Protein AF-A0A931LPX0-F1 (afdb_monomer_lite)

pLDDT: mean 89.07, std 11.36, range [46.06, 96.75]

Secondary structure (DSSP, 8-state):
---------HHHHHHHHHHHHH--S-HHHHHHHHHHHHHHTT--HHHHHHHHT----

Structure (mmCIF, N/CA/C/O backbone):
data_AF-A0A931LPX0-F1
#
_entry.id   AF-A0A931LPX0-F1
#
loop_
_atom_site.group_PDB
_atom_site.id
_ato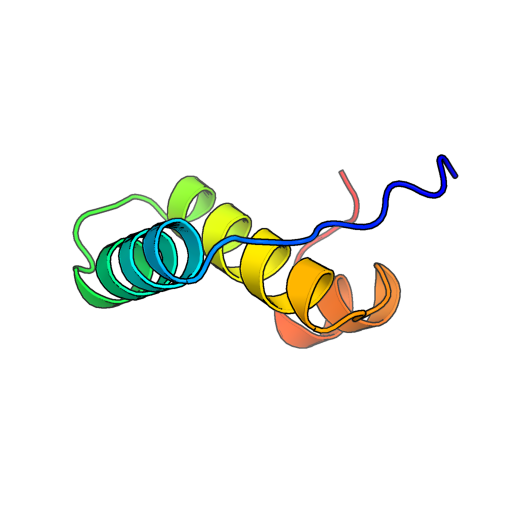m_site.type_symbol
_atom_site.label_atom_id
_atom_site.label_alt_id
_atom_site.label_comp_id
_atom_site.label_asym_id
_atom_site.label_entity_id
_atom_site.label_seq_id
_atom_site.pdbx_PDB_ins_code
_atom_site.Cartn_x
_atom_site.Cartn_y
_atom_site.Cartn_z
_atom_site.occupancy
_atom_site.B_iso_or_equiv
_atom_site.auth_seq_id
_atom_site.auth_comp_id
_atom_site.auth_asym_id
_atom_site.auth_atom_id
_atom_site.pdbx_PDB_model_num
ATOM 1 N N . MET A 1 1 ? 8.431 19.036 -1.749 1.00 49.31 1 MET A N 1
ATOM 2 C CA . MET A 1 1 ? 8.141 17.585 -1.655 1.00 49.31 1 MET A CA 1
ATOM 3 C C . MET A 1 1 ? 9.150 16.826 -2.507 1.00 49.31 1 MET A C 1
ATOM 5 O O . MET A 1 1 ? 9.261 17.114 -3.694 1.00 49.31 1 MET A O 1
ATOM 9 N N . ARG A 1 2 ? 9.958 15.933 -1.916 1.00 46.06 2 ARG A N 1
ATOM 10 C CA . ARG A 1 2 ? 10.962 15.167 -2.675 1.00 46.06 2 ARG A CA 1
ATOM 11 C C . ARG A 1 2 ? 10.246 14.178 -3.600 1.00 46.06 2 ARG A C 1
ATOM 13 O O . ARG A 1 2 ? 9.476 13.347 -3.137 1.00 46.06 2 ARG A O 1
ATOM 20 N N . LYS A 1 3 ? 10.529 14.261 -4.898 1.00 57.38 3 LYS A N 1
ATOM 21 C CA . LYS A 1 3 ? 9.899 13.487 -5.978 1.00 57.38 3 LYS A CA 1
ATOM 22 C C . LYS A 1 3 ? 10.459 12.052 -6.034 1.00 57.38 3 LYS A C 1
ATOM 24 O O . LYS A 1 3 ? 11.026 11.646 -7.042 1.00 57.38 3 LYS A O 1
ATOM 29 N N . HIS A 1 4 ? 10.369 11.294 -4.941 1.00 65.25 4 HIS A N 1
ATOM 30 C CA . HIS A 1 4 ? 10.820 9.899 -4.935 1.00 65.25 4 HIS A CA 1
ATOM 31 C C . HIS A 1 4 ? 9.759 9.017 -5.587 1.00 65.25 4 HIS A C 1
ATOM 33 O O . HIS A 1 4 ? 8.656 8.861 -5.071 1.00 65.25 4 HIS A O 1
ATOM 39 N N . ARG A 1 5 ? 10.098 8.443 -6.745 1.00 77.50 5 ARG A N 1
ATOM 40 C CA . ARG A 1 5 ? 9.268 7.427 -7.394 1.00 77.50 5 ARG A CA 1
ATOM 41 C C . ARG A 1 5 ? 9.560 6.081 -6.750 1.00 77.50 5 ARG A C 1
ATOM 43 O O . ARG A 1 5 ? 10.679 5.586 -6.838 1.00 77.50 5 ARG A O 1
ATOM 50 N N . VAL A 1 6 ? 8.549 5.495 -6.121 1.00 85.31 6 VAL A N 1
ATOM 51 C CA . VAL A 1 6 ? 8.627 4.120 -5.627 1.00 85.31 6 VAL A CA 1
ATOM 52 C C . VAL A 1 6 ? 8.428 3.185 -6.817 1.00 85.31 6 VAL A C 1
ATOM 54 O O . VAL A 1 6 ? 7.458 3.325 -7.556 1.00 85.31 6 VAL A O 1
ATOM 57 N N . GLN A 1 7 ? 9.364 2.261 -7.014 1.00 92.31 7 GLN A N 1
ATOM 58 C CA . GLN A 1 7 ? 9.246 1.155 -7.961 1.00 92.31 7 GLN A CA 1
ATOM 59 C C . GLN A 1 7 ? 9.592 -0.129 -7.218 1.00 92.31 7 GLN A C 1
ATOM 61 O O . GLN A 1 7 ? 10.712 -0.301 -6.733 1.00 92.31 7 GLN A O 1
ATOM 66 N N . LEU A 1 8 ? 8.620 -1.021 -7.089 1.00 91.62 8 LEU A N 1
ATOM 67 C CA . LEU A 1 8 ? 8.782 -2.284 -6.393 1.00 91.62 8 LEU A CA 1
ATOM 68 C C . LEU A 1 8 ? 9.095 -3.392 -7.393 1.00 91.62 8 LEU A C 1
ATOM 70 O O . LEU A 1 8 ? 8.400 -3.587 -8.389 1.00 91.62 8 LEU A O 1
ATOM 74 N N . LYS A 1 9 ? 10.108 -4.205 -7.080 1.00 95.56 9 LYS A N 1
ATOM 75 C CA . LYS A 1 9 ? 10.271 -5.498 -7.757 1.00 95.56 9 LYS A CA 1
ATOM 76 C C . LYS A 1 9 ? 9.060 -6.386 -7.453 1.00 95.56 9 LYS A C 1
ATOM 78 O O . LYS A 1 9 ? 8.464 -6.301 -6.376 1.00 95.56 9 LYS A O 1
ATOM 83 N N . VAL A 1 10 ? 8.753 -7.309 -8.365 1.00 94.81 10 VAL A N 1
ATOM 84 C CA . VAL A 1 10 ? 7.638 -8.264 -8.221 1.00 94.81 10 VAL A CA 1
ATOM 85 C C . VAL A 1 10 ? 7.714 -9.041 -6.899 1.00 94.81 10 VAL A C 1
ATOM 87 O O . VAL A 1 10 ? 6.690 -9.239 -6.243 1.00 94.81 10 VAL A O 1
ATOM 90 N N . SER A 1 11 ? 8.918 -9.432 -6.470 1.00 95.50 11 SER A N 1
ATOM 91 C CA . SER A 1 11 ? 9.149 -10.113 -5.190 1.00 95.50 11 SER A CA 1
ATOM 92 C C . SER A 1 11 ? 8.741 -9.256 -3.988 1.00 95.50 11 SER A C 1
ATOM 94 O O . SER A 1 11 ? 7.994 -9.725 -3.135 1.00 95.50 11 SER A O 1
ATOM 96 N N . TYR A 1 12 ? 9.135 -7.980 -3.950 1.00 95.81 12 TYR A N 1
ATOM 97 C CA . TYR A 1 12 ? 8.739 -7.062 -2.878 1.00 95.81 12 TYR A CA 1
ATOM 98 C C . TYR A 1 12 ? 7.233 -6.812 -2.862 1.00 95.81 12 TYR A C 1
ATOM 100 O O . TYR A 1 12 ? 6.617 -6.862 -1.799 1.00 95.81 12 TYR A O 1
ATOM 108 N N . ARG A 1 13 ? 6.612 -6.624 -4.033 1.00 96.00 13 ARG A N 1
ATOM 109 C CA . ARG A 1 13 ? 5.153 -6.491 -4.142 1.00 96.00 13 ARG A CA 1
ATOM 110 C C . ARG A 1 13 ? 4.437 -7.713 -3.559 1.00 96.00 13 ARG A C 1
ATOM 112 O O . ARG A 1 13 ? 3.471 -7.552 -2.815 1.00 96.00 13 ARG A O 1
ATOM 119 N N . ARG A 1 14 ? 4.916 -8.925 -3.860 1.00 96.75 14 ARG A N 1
ATOM 120 C CA . ARG A 1 14 ? 4.381 -10.174 -3.292 1.00 96.75 14 ARG A CA 1
ATOM 121 C C . ARG A 1 14 ? 4.517 -10.213 -1.771 1.00 96.75 14 ARG A C 1
ATOM 123 O O . ARG A 1 14 ? 3.531 -10.510 -1.103 1.00 96.75 14 ARG A O 1
ATOM 130 N N . SER A 1 15 ? 5.679 -9.854 -1.227 1.00 95.81 15 SER A N 1
ATOM 131 C CA . SER A 1 15 ? 5.899 -9.821 0.224 1.00 95.81 15 SER A CA 1
ATOM 132 C C . SER A 1 15 ? 4.983 -8.822 0.935 1.00 95.81 15 SER A C 1
ATOM 134 O O . SER A 1 15 ? 4.417 -9.148 1.974 1.00 95.81 15 SER A O 1
ATOM 136 N N . LEU A 1 16 ? 4.764 -7.633 0.361 1.00 96.25 16 LEU A N 1
ATOM 137 C CA . LEU A 1 16 ? 3.838 -6.641 0.922 1.00 96.25 16 LEU A CA 1
ATOM 138 C C . LEU A 1 16 ? 2.383 -7.129 0.897 1.00 96.25 16 LEU A C 1
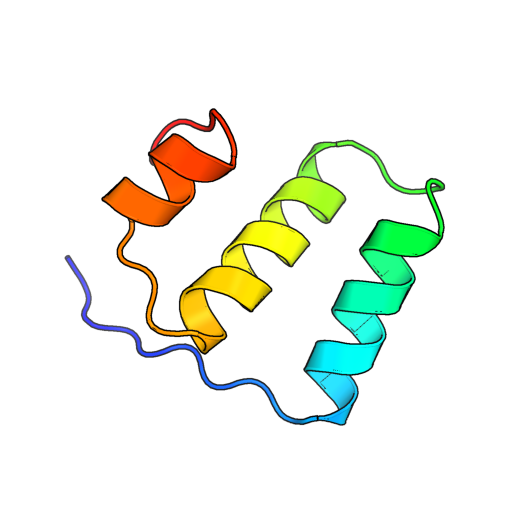ATOM 140 O O . LEU A 1 16 ? 1.652 -6.941 1.867 1.00 96.25 16 LEU A O 1
ATOM 144 N N . LEU A 1 17 ? 1.962 -7.791 -0.185 1.00 96.12 17 LEU A N 1
ATOM 145 C CA . LEU A 1 17 ? 0.630 -8.396 -0.265 1.00 96.12 17 LEU A CA 1
ATOM 146 C C . LEU A 1 17 ? 0.461 -9.533 0.750 1.00 96.12 17 LEU A C 1
ATOM 148 O O . LEU A 1 17 ? -0.591 -9.629 1.379 1.00 96.12 17 LEU A O 1
ATOM 152 N N . ALA A 1 18 ? 1.486 -10.365 0.944 1.00 96.00 18 ALA A N 1
ATOM 153 C CA . ALA A 1 18 ? 1.479 -11.414 1.960 1.00 96.00 18 ALA A CA 1
ATOM 154 C C . ALA A 1 18 ? 1.390 -10.831 3.380 1.00 96.00 18 ALA A C 1
ATOM 156 O O . ALA A 1 18 ? 0.597 -11.316 4.184 1.00 96.00 18 ALA A O 1
ATOM 157 N N . LEU A 1 19 ? 2.128 -9.750 3.660 1.00 94.94 19 LEU A N 1
ATOM 158 C CA . LEU A 1 19 ? 2.078 -9.030 4.937 1.00 94.94 19 LEU A CA 1
ATOM 159 C C . LEU A 1 19 ? 0.671 -8.499 5.236 1.00 94.94 19 LEU A C 1
ATOM 161 O O . LEU A 1 19 ? 0.187 -8.651 6.353 1.00 94.94 19 LEU A O 1
ATOM 165 N N . ILE A 1 20 ? -0.005 -7.910 4.244 1.00 94.38 20 ILE A N 1
ATOM 166 C CA . ILE A 1 20 ? -1.380 -7.409 4.409 1.00 94.38 20 ILE A CA 1
ATOM 167 C C . ILE A 1 20 ? -2.360 -8.566 4.637 1.00 94.38 20 ILE A C 1
ATOM 169 O O . ILE A 1 20 ? -3.251 -8.457 5.476 1.00 94.38 20 ILE A O 1
ATOM 173 N N . ARG A 1 21 ? -2.203 -9.673 3.900 1.00 94.81 21 ARG A N 1
ATOM 174 C CA . ARG A 1 21 ? -3.100 -10.837 3.981 1.00 94.81 21 ARG A CA 1
ATOM 175 C C . ARG A 1 21 ? -2.925 -11.659 5.252 1.00 94.81 21 ARG A C 1
ATOM 177 O O . ARG A 1 21 ? -3.865 -12.343 5.635 1.00 94.81 21 ARG A O 1
ATOM 184 N N . SER A 1 22 ? -1.749 -11.633 5.879 1.00 93.25 22 SER A N 1
ATOM 185 C CA . SER A 1 22 ? -1.486 -12.464 7.056 1.00 93.25 22 SER A CA 1
ATOM 186 C C . SER A 1 22 ? -2.331 -12.054 8.261 1.00 93.25 22 SER A C 1
ATOM 188 O O . SER A 1 22 ? -2.603 -12.898 9.106 1.00 93.25 22 SER A O 1
ATOM 190 N N . GLY A 1 23 ? -2.727 -10.777 8.364 1.00 87.06 23 GLY A N 1
ATOM 191 C CA . GLY A 1 23 ? -3.517 -10.251 9.484 1.00 87.06 23 GLY A CA 1
ATOM 192 C C . GLY A 1 23 ? -2.807 -10.295 10.8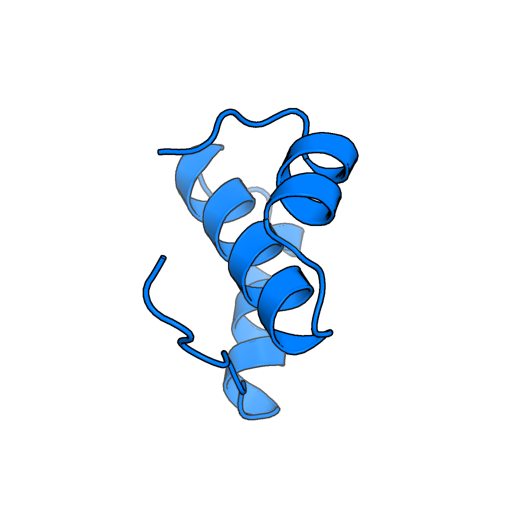46 1.00 87.06 23 GLY A C 1
ATOM 193 O O . GLY A 1 23 ? -3.402 -9.934 11.851 1.00 87.06 23 GLY A O 1
ATOM 194 N N . ARG A 1 24 ? -1.536 -10.723 10.894 1.00 89.69 24 ARG A N 1
ATOM 195 C CA . ARG A 1 24 ? -0.756 -10.912 12.134 1.00 89.69 24 ARG A CA 1
ATOM 196 C C . ARG A 1 24 ? 0.023 -9.671 12.566 1.00 89.69 24 ARG A C 1
ATOM 198 O O . ARG A 1 24 ? 0.619 -9.664 13.637 1.00 89.69 24 ARG A O 1
ATOM 205 N N . HIS A 1 25 ? 0.079 -8.648 11.718 1.00 91.94 25 HIS A N 1
ATOM 206 C CA . HIS A 1 25 ? 0.831 -7.428 11.993 1.00 91.94 25 HIS A CA 1
ATOM 207 C C . HIS A 1 25 ? -0.078 -6.333 12.539 1.00 91.94 25 HIS A C 1
ATOM 209 O O . HIS A 1 25 ? -1.251 -6.241 12.185 1.00 91.94 25 HIS A O 1
ATOM 215 N N . SER A 1 26 ? 0.492 -5.460 13.368 1.00 92.38 26 SER A N 1
ATOM 216 C CA . SER A 1 26 ? -0.198 -4.262 13.835 1.00 92.38 26 SER A CA 1
ATOM 217 C C . SER A 1 26 ? -0.573 -3.333 12.671 1.00 92.38 26 SER A C 1
ATOM 219 O O . SER A 1 26 ? -0.042 -3.426 11.558 1.00 92.38 26 SER A O 1
ATOM 221 N N . ALA A 1 27 ? -1.489 -2.399 12.937 1.00 91.31 27 ALA A N 1
ATOM 222 C CA . ALA A 1 27 ? -2.035 -1.504 11.919 1.00 91.31 27 ALA A CA 1
ATOM 223 C C . ALA A 1 27 ? -0.948 -0.710 11.172 1.00 91.31 27 ALA A C 1
ATOM 225 O O . ALA A 1 27 ? -1.006 -0.575 9.954 1.00 91.31 27 ALA A O 1
ATOM 226 N N . ARG A 1 28 ? 0.093 -0.232 11.866 1.00 91.88 28 ARG A N 1
ATOM 227 C CA . ARG A 1 28 ? 1.134 0.620 11.265 1.00 91.88 28 ARG A CA 1
ATOM 228 C C . ARG A 1 28 ? 1.932 -0.084 10.146 1.00 91.88 28 ARG A C 1
ATOM 230 O O . ARG A 1 28 ? 2.012 0.491 9.059 1.00 91.88 28 ARG A O 1
ATOM 237 N N . PRO A 1 29 ? 2.509 -1.289 10.337 1.00 93.06 29 PRO A N 1
ATOM 238 C CA . PRO A 1 29 ? 3.115 -2.063 9.248 1.00 93.06 29 PRO A CA 1
ATOM 239 C C . PRO A 1 29 ? 2.176 -2.306 8.061 1.00 93.06 29 PRO A C 1
ATOM 241 O O . PRO A 1 29 ? 2.589 -2.134 6.914 1.00 93.06 29 PRO A O 1
ATOM 244 N N . ILE A 1 30 ? 0.912 -2.649 8.328 1.00 94.50 30 ILE A N 1
ATOM 245 C CA . ILE A 1 30 ? -0.097 -2.891 7.286 1.00 94.50 30 ILE A CA 1
ATOM 246 C C . ILE A 1 30 ? -0.346 -1.616 6.477 1.00 94.50 30 ILE A C 1
ATOM 248 O O . ILE A 1 30 ? -0.310 -1.640 5.246 1.00 94.50 30 ILE A O 1
ATOM 252 N N . THR A 1 31 ? -0.542 -0.489 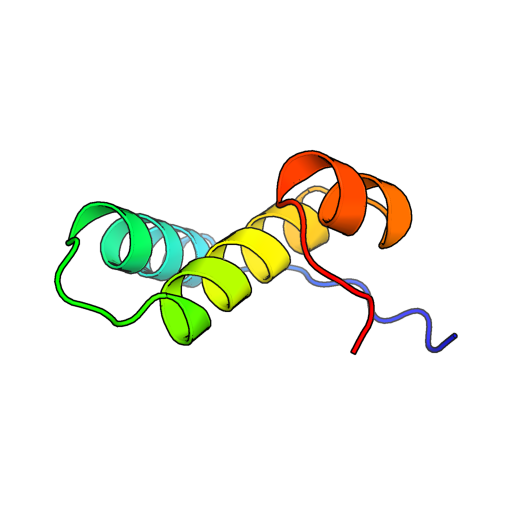7.156 1.00 94.25 31 THR A N 1
ATOM 253 C CA . THR A 1 31 ? -0.740 0.814 6.522 1.00 94.25 31 THR A CA 1
ATOM 254 C C . THR A 1 31 ? 0.464 1.200 5.670 1.00 94.25 31 THR A C 1
ATOM 256 O O . THR A 1 31 ? 0.292 1.565 4.511 1.00 94.25 31 THR A O 1
ATOM 259 N N . ARG A 1 32 ? 1.697 1.032 6.165 1.00 94.06 32 ARG A N 1
ATOM 260 C CA . ARG A 1 32 ? 2.908 1.312 5.370 1.00 94.06 32 ARG A CA 1
ATOM 261 C C . ARG A 1 32 ? 3.027 0.417 4.137 1.00 94.06 32 ARG A C 1
ATOM 263 O O . ARG A 1 32 ? 3.437 0.902 3.084 1.00 94.06 32 ARG A O 1
ATOM 270 N N . ALA A 1 33 ? 2.652 -0.858 4.237 1.00 95.50 33 ALA A N 1
ATOM 271 C CA . ALA A 1 33 ? 2.629 -1.755 3.085 1.00 95.50 33 ALA A CA 1
ATOM 272 C C . ALA A 1 33 ? 1.611 -1.302 2.028 1.00 95.50 33 ALA A C 1
ATOM 274 O O . ALA A 1 33 ? 1.922 -1.306 0.837 1.00 95.50 33 ALA A O 1
ATOM 275 N N . ARG A 1 34 ? 0.424 -0.851 2.454 1.00 95.25 34 ARG A N 1
ATOM 276 C CA . ARG A 1 34 ? -0.587 -0.269 1.558 1.00 95.25 34 ARG A CA 1
ATOM 277 C C . ARG A 1 34 ? -0.079 1.007 0.882 1.00 95.25 34 ARG A C 1
ATOM 279 O O . ARG A 1 34 ? -0.193 1.107 -0.335 1.00 95.25 34 ARG A O 1
ATOM 286 N N . ILE A 1 35 ? 0.550 1.916 1.634 1.00 94.50 35 ILE A N 1
ATOM 287 C CA . ILE A 1 35 ? 1.173 3.140 1.098 1.00 94.50 35 ILE A CA 1
ATOM 288 C C . ILE A 1 35 ? 2.196 2.783 0.012 1.00 94.50 35 ILE A C 1
ATOM 290 O O . ILE A 1 35 ? 2.072 3.258 -1.110 1.00 94.50 35 ILE A O 1
ATOM 294 N N . LEU A 1 36 ? 3.143 1.878 0.294 1.00 94.19 36 LEU A N 1
ATOM 295 C CA . LEU A 1 36 ? 4.164 1.448 -0.674 1.00 94.19 36 LEU A CA 1
ATOM 296 C C . LEU A 1 36 ? 3.561 0.868 -1.960 1.00 94.19 36 LEU A C 1
ATOM 298 O O . LEU A 1 36 ? 4.025 1.187 -3.053 1.00 94.19 36 LEU A O 1
ATOM 302 N N . LEU A 1 37 ? 2.518 0.041 -1.841 1.00 95.44 37 LEU A N 1
ATOM 303 C CA . LEU A 1 37 ? 1.819 -0.537 -2.993 1.00 95.44 37 LEU A CA 1
ATOM 304 C C . LEU A 1 37 ? 1.070 0.515 -3.820 1.00 95.44 37 LEU A C 1
ATOM 306 O O . LEU A 1 37 ? 0.962 0.370 -5.036 1.00 95.44 37 LEU A O 1
ATOM 310 N N . MET A 1 38 ? 0.535 1.557 -3.184 1.00 94.56 38 MET A N 1
ATOM 311 C CA . MET A 1 38 ? -0.120 2.660 -3.886 1.00 94.56 38 MET A CA 1
ATOM 312 C C . MET A 1 38 ? 0.896 3.594 -4.549 1.00 94.56 38 MET A C 1
ATOM 314 O O . MET A 1 38 ? 0.704 3.977 -5.703 1.00 94.56 38 MET A O 1
ATOM 318 N N . SER A 1 39 ? 2.008 3.896 -3.878 1.00 92.75 39 SER A N 1
ATOM 319 C CA . SER A 1 39 ? 3.104 4.682 -4.450 1.00 92.75 39 SER A CA 1
ATOM 320 C C . SER A 1 39 ? 3.719 4.002 -5.679 1.00 92.75 39 SER A C 1
ATOM 322 O O . SER A 1 39 ? 3.987 4.674 -6.672 1.00 92.75 39 SER A O 1
ATOM 324 N N . ASP A 1 40 ? 3.870 2.671 -5.662 1.00 94.25 40 ASP A N 1
ATOM 325 C CA . ASP A 1 40 ? 4.305 1.867 -6.821 1.00 94.25 40 ASP A CA 1
ATOM 326 C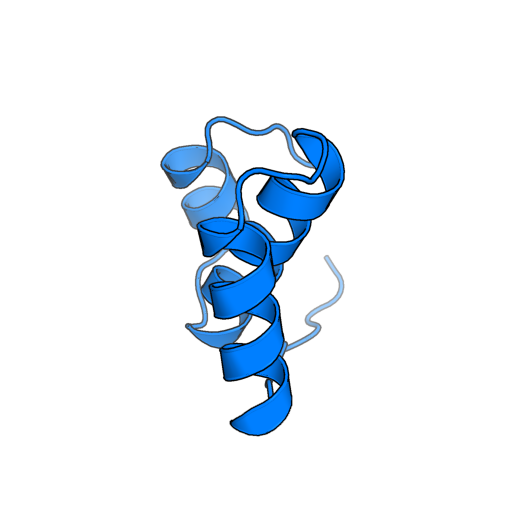 C . ASP A 1 40 ? 3.358 2.009 -8.027 1.00 94.25 40 ASP A C 1
ATOM 328 O O . ASP A 1 40 ? 3.782 2.066 -9.181 1.00 94.25 40 ASP A O 1
ATOM 332 N N . ARG A 1 41 ? 2.055 2.171 -7.763 1.00 91.94 41 ARG A N 1
ATOM 333 C CA . ARG A 1 41 ? 1.020 2.436 -8.777 1.00 91.94 41 ARG A CA 1
ATOM 334 C C . ARG A 1 41 ? 0.937 3.901 -9.208 1.00 91.94 41 ARG A C 1
ATOM 336 O O . ARG A 1 41 ? 0.025 4.256 -9.948 1.00 91.94 41 ARG A O 1
ATOM 343 N N . ARG A 1 42 ? 1.884 4.743 -8.782 1.00 90.69 42 ARG A N 1
ATOM 344 C CA . ARG A 1 42 ? 1.923 6.191 -9.049 1.00 90.69 42 ARG A CA 1
ATOM 345 C C . ARG A 1 42 ? 0.763 6.977 -8.430 1.00 90.69 42 ARG A C 1
ATOM 347 O O . ARG A 1 42 ? 0.443 8.055 -8.926 1.00 90.69 42 ARG A O 1
ATOM 354 N N . ALA A 1 43 ? 0.157 6.468 -7.357 1.00 91.31 43 ALA A N 1
ATOM 355 C CA . ALA A 1 43 ? -0.804 7.255 -6.596 1.00 91.31 43 ALA A CA 1
ATOM 356 C C . ALA A 1 43 ? -0.104 8.457 -5.943 1.00 91.31 43 ALA A C 1
ATOM 358 O O . ALA A 1 43 ? 1.024 8.336 -5.456 1.00 91.31 43 ALA A O 1
ATOM 359 N N . THR A 1 44 ? -0.769 9.609 -5.934 1.00 91.31 44 THR A N 1
ATOM 360 C CA . THR A 1 44 ? -0.287 10.800 -5.228 1.00 91.31 44 THR A CA 1
ATOM 361 C C . THR A 1 44 ? -0.506 10.662 -3.726 1.00 91.31 44 THR A C 1
ATOM 363 O O . THR A 1 44 ? -1.370 9.907 -3.279 1.00 91.31 44 THR A O 1
ATOM 366 N N . ASP A 1 45 ? 0.225 11.443 -2.932 1.00 90.00 45 ASP A N 1
ATOM 367 C CA . ASP A 1 45 ? 0.063 11.460 -1.475 1.00 90.00 45 ASP A CA 1
ATOM 368 C C . ASP A 1 45 ? -1.392 11.752 -1.066 1.00 90.00 45 ASP A C 1
ATOM 370 O O . ASP A 1 45 ? -1.919 11.109 -0.163 1.00 90.00 45 ASP A O 1
ATOM 374 N N . GLN A 1 46 ? -2.084 12.642 -1.790 1.00 90.94 46 GLN A N 1
ATOM 375 C CA . GLN A 1 46 ? -3.508 12.929 -1.574 1.00 90.94 46 GLN A CA 1
ATOM 376 C C . GLN A 1 46 ? -4.398 11.707 -1.837 1.00 90.94 46 GLN A C 1
ATOM 378 O O . GLN A 1 46 ? -5.276 11.404 -1.033 1.00 90.94 46 GLN A O 1
ATOM 383 N N . GLN A 1 47 ? -4.156 10.974 -2.928 1.00 92.50 47 GLN A N 1
ATOM 384 C CA . GLN A 1 47 ? -4.902 9.750 -3.237 1.00 92.50 47 GLN A CA 1
ATOM 385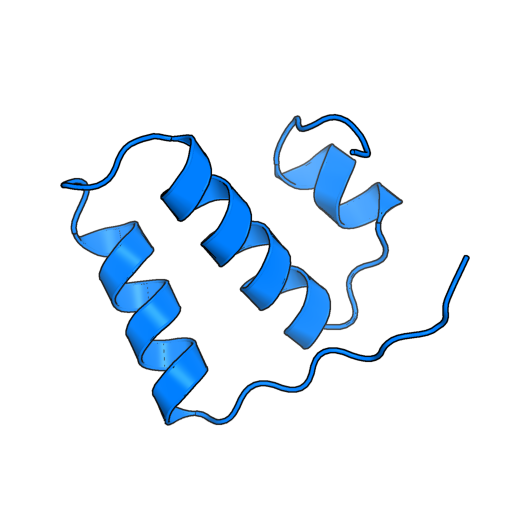 C C . GLN A 1 47 ? -4.653 8.655 -2.194 1.00 92.50 47 GLN A C 1
ATOM 387 O O . GLN A 1 47 ? -5.567 7.915 -1.843 1.00 92.50 47 GLN A O 1
ATOM 392 N N . ILE A 1 48 ? -3.424 8.557 -1.684 1.00 92.31 48 ILE A N 1
ATOM 393 C CA . ILE A 1 48 ? -3.055 7.607 -0.630 1.00 92.31 48 ILE A CA 1
ATOM 394 C C . ILE A 1 48 ? -3.773 7.955 0.677 1.00 92.31 48 ILE A C 1
ATOM 396 O O . ILE A 1 48 ? -4.403 7.085 1.274 1.00 92.31 48 ILE A O 1
ATOM 400 N N . VAL A 1 49 ? -3.724 9.223 1.091 1.00 93.50 49 VAL A N 1
ATOM 401 C CA . VAL A 1 49 ? -4.426 9.745 2.275 1.00 93.50 49 VAL A CA 1
ATOM 402 C C . VAL A 1 49 ? -5.921 9.458 2.192 1.00 93.50 49 VAL A C 1
ATOM 404 O O . VAL A 1 49 ? -6.495 8.915 3.134 1.00 93.50 49 VAL A O 1
ATOM 407 N N . GLN A 1 50 ? -6.536 9.759 1.046 1.00 93.62 50 GLN A N 1
ATOM 408 C CA . GLN A 1 50 ? -7.964 9.556 0.829 1.00 93.62 50 GLN A CA 1
ATOM 409 C C . GLN A 1 50 ? -8.350 8.071 0.852 1.00 93.62 50 GLN A C 1
ATOM 411 O O . GLN A 1 50 ? -9.350 7.714 1.464 1.00 93.62 50 GLN A O 1
ATOM 416 N N . ALA A 1 51 ? -7.561 7.200 0.219 1.00 93.44 51 ALA A N 1
ATOM 417 C CA . ALA A 1 51 ? -7.864 5.772 0.144 1.00 93.44 51 ALA A CA 1
ATOM 418 C C . ALA A 1 51 ? -7.620 5.022 1.460 1.00 93.44 51 ALA A C 1
ATOM 420 O O . ALA A 1 51 ? -8.256 4.002 1.717 1.00 93.44 51 ALA A O 1
ATOM 421 N N . LEU A 1 52 ? -6.657 5.477 2.267 1.00 93.06 52 LEU A N 1
ATOM 422 C CA . LEU A 1 52 ? -6.251 4.788 3.492 1.00 93.06 52 LEU A CA 1
ATOM 423 C C . LEU A 1 52 ? -6.786 5.446 4.765 1.00 93.06 52 LEU A C 1
ATOM 425 O O . LEU A 1 52 ? -6.592 4.881 5.840 1.00 93.06 52 LEU A O 1
ATOM 429 N N . HIS A 1 53 ? -7.449 6.601 4.652 1.00 91.25 53 HIS A N 1
ATOM 430 C CA . HIS A 1 53 ? -7.891 7.419 5.784 1.00 91.25 53 HIS A CA 1
ATOM 431 C C . HIS A 1 53 ? -6.743 7.716 6.765 1.00 91.25 53 HIS A C 1
ATOM 433 O O . HIS A 1 53 ? -6.895 7.637 7.982 1.00 91.25 53 HIS A O 1
ATOM 439 N N . THR A 1 54 ? -5.560 8.022 6.224 1.00 86.19 54 THR A N 1
ATOM 440 C CA . THR A 1 54 ? -4.345 8.322 7.000 1.00 86.19 54 THR A CA 1
ATOM 441 C C . THR A 1 54 ? -3.971 9.787 6.868 1.00 86.19 54 THR A C 1
ATOM 443 O O . THR A 1 54 ? -4.207 10.375 5.822 1.00 86.19 54 THR A O 1
ATOM 446 N N . SER A 1 55 ? -3.297 10.367 7.857 1.00 82.88 55 SER A N 1
ATOM 447 C CA . SER A 1 55 ? -2.689 11.692 7.712 1.00 82.88 55 SER A CA 1
ATOM 448 C C . SER A 1 55 ? -1.363 11.631 6.944 1.00 82.88 55 SER A C 1
ATOM 450 O O . SER A 1 55 ? -0.691 10.595 6.922 1.00 82.88 55 SER A O 1
ATOM 452 N N . LEU A 1 56 ? -0.964 12.757 6.345 1.00 75.06 56 LEU A N 1
ATOM 453 C CA . LEU A 1 56 ? 0.424 12.952 5.924 1.00 75.06 56 LEU A CA 1
ATOM 454 C C . LEU A 1 56 ? 1.305 12.933 7.180 1.00 75.06 56 LEU A C 1
ATOM 456 O O . LEU A 1 56 ? 0.941 13.531 8.194 1.00 75.06 56 LEU A O 1
ATOM 460 N N . ALA A 1 57 ? 2.402 12.185 7.118 1.00 59.81 57 ALA A N 1
ATOM 461 C CA . ALA A 1 57 ? 3.410 12.113 8.172 1.00 59.81 57 ALA A CA 1
ATOM 462 C C . ALA A 1 57 ? 4.603 13.003 7.823 1.00 59.81 57 ALA A C 1
ATOM 464 O O . ALA A 1 57 ? 4.920 13.096 6.613 1.00 59.81 57 ALA A O 1
#

Foldseek 3Di:
DPPDQQADDPVLLVVLVCVLVVPPDDPVSVLVSQVSNCSNVVHDPVRSCVVSVDDDD

Radius of gyration: 11.42 Å; chains: 1; bounding box: 19×30×23 Å

Sequence (57 aa):
MRKHRVQLKVSYRRSLLALIRSGRHSARPITRARILLMSDRRATDQQIVQALHTSLA